Protein AF-A0A9E3QIM0-F1 (afdb_monomer_lite)

Foldseek 3Di:
DDDWDKDKADDFPWPDDDQQTTAQWIWIATPVRDIDIDGDPVVSVYDDD

pLDDT: mean 94.46, std 5.98, range [65.75, 98.19]

Structure (mmCIF, N/CA/C/O backbone):
data_AF-A0A9E3QIM0-F1
#
_entry.id   AF-A0A9E3QIM0-F1
#
loop_
_atom_site.group_PDB
_atom_site.id
_atom_site.type_symbol
_atom_site.label_atom_id
_atom_site.label_alt_id
_atom_site.label_comp_id
_atom_site.label_asym_id
_atom_site.label_entity_id
_atom_site.label_seq_id
_atom_site.pdbx_PDB_ins_code
_atom_site.Cartn_x
_atom_site.Cartn_y
_atom_site.Cartn_z
_atom_site.occupancy
_atom_site.B_iso_or_equiv
_atom_site.auth_seq_id
_atom_site.auth_comp_id
_atom_site.auth_asym_id
_atom_site.auth_atom_id
_atom_site.pdbx_PDB_model_num
ATOM 1 N N . MET A 1 1 ? -9.223 6.750 26.125 1.00 71.50 1 MET A N 1
ATOM 2 C CA . MET A 1 1 ? -8.855 6.844 24.696 1.00 71.50 1 MET A CA 1
ATOM 3 C C . MET A 1 1 ? -8.539 5.443 24.209 1.00 71.50 1 MET A C 1
ATOM 5 O O . MET A 1 1 ? -7.943 4.704 24.983 1.00 71.50 1 MET A O 1
ATOM 9 N N . SER A 1 2 ? -8.967 5.079 23.001 1.00 91.44 2 SER A N 1
ATOM 10 C CA . SER A 1 2 ? -8.573 3.834 22.329 1.00 91.44 2 SER A CA 1
ATOM 11 C C . SER A 1 2 ? -7.503 4.124 21.278 1.00 91.44 2 SER A C 1
ATOM 13 O O . SER A 1 2 ? -7.501 5.200 20.681 1.00 91.44 2 SER A O 1
ATOM 15 N N . GLU A 1 3 ? -6.606 3.166 21.073 1.00 93.75 3 GLU A N 1
ATOM 16 C CA . GLU A 1 3 ? -5.654 3.147 19.963 1.00 93.75 3 GLU A CA 1
ATOM 17 C C . GLU A 1 3 ? -6.178 2.196 18.881 1.00 93.75 3 GLU A C 1
ATOM 19 O O . GLU A 1 3 ? -6.856 1.214 19.190 1.00 93.75 3 GLU A O 1
ATOM 24 N N . HIS A 1 4 ? -5.907 2.521 17.620 1.00 94.12 4 HIS A N 1
ATOM 25 C CA . HIS A 1 4 ? -6.278 1.710 16.466 1.00 94.12 4 HIS A CA 1
ATOM 26 C C . HIS A 1 4 ? -5.045 1.569 15.583 1.00 94.12 4 HIS A C 1
ATOM 28 O O . HIS A 1 4 ? -4.562 2.577 15.059 1.00 94.12 4 HIS A O 1
ATOM 34 N N . THR A 1 5 ? -4.540 0.346 15.425 1.00 94.75 5 THR A N 1
ATOM 35 C CA . THR A 1 5 ? -3.343 0.091 14.626 1.00 94.75 5 THR A CA 1
ATOM 36 C C . THR A 1 5 ? -3.645 -0.735 13.379 1.00 94.75 5 THR A C 1
ATOM 38 O O . THR A 1 5 ? -4.641 -1.450 13.266 1.00 94.75 5 THR A O 1
ATOM 41 N N . ALA A 1 6 ? -2.784 -0.557 12.382 1.00 96.62 6 ALA A N 1
ATOM 42 C CA . ALA A 1 6 ? -2.754 -1.358 11.175 1.00 96.62 6 ALA A CA 1
ATOM 43 C C . ALA A 1 6 ? -1.296 -1.495 10.733 1.00 96.62 6 ALA A C 1
ATOM 45 O O . ALA A 1 6 ? -0.531 -0.527 10.765 1.00 96.62 6 ALA A O 1
ATOM 46 N N . THR A 1 7 ? -0.915 -2.693 10.311 1.00 97.69 7 THR A N 1
ATOM 47 C CA . THR A 1 7 ? 0.381 -2.958 9.688 1.00 97.69 7 THR A CA 1
ATOM 48 C 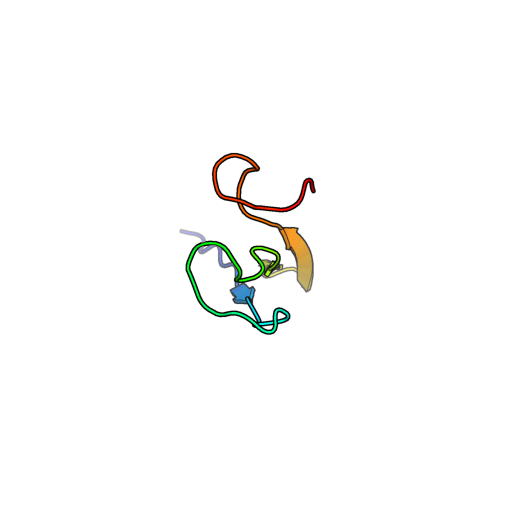C . THR A 1 7 ? 0.204 -2.969 8.180 1.00 97.69 7 THR A C 1
ATOM 50 O O . THR A 1 7 ? -0.672 -3.659 7.664 1.00 97.69 7 THR A O 1
ATOM 53 N N . ILE A 1 8 ? 1.030 -2.194 7.479 1.00 97.62 8 ILE A N 1
ATOM 54 C CA . ILE A 1 8 ? 1.041 -2.135 6.018 1.00 97.62 8 ILE A CA 1
ATOM 55 C C . ILE A 1 8 ? 2.323 -2.805 5.534 1.00 97.62 8 ILE A C 1
ATOM 57 O O . ILE A 1 8 ? 3.416 -2.283 5.755 1.00 97.62 8 ILE A O 1
ATOM 61 N N . ASP A 1 9 ? 2.175 -3.937 4.851 1.00 98.12 9 A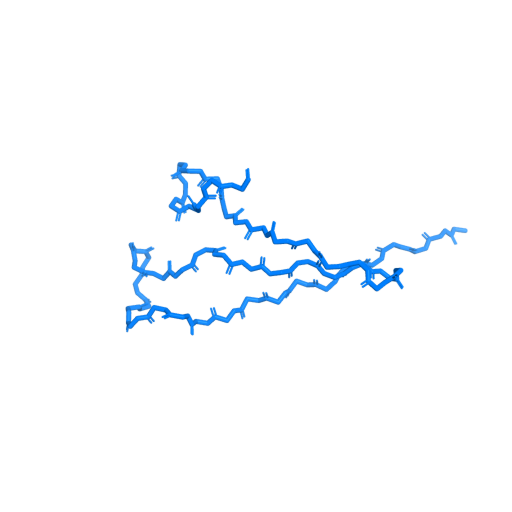SP A N 1
ATOM 62 C CA . ASP A 1 9 ? 3.281 -4.719 4.309 1.00 98.12 9 ASP A CA 1
ATOM 63 C C . ASP A 1 9 ? 3.275 -4.660 2.782 1.00 98.12 9 ASP A C 1
ATOM 65 O O . ASP A 1 9 ? 2.400 -5.214 2.113 1.00 98.12 9 ASP A O 1
ATOM 69 N N . TRP A 1 10 ? 4.293 -4.012 2.220 1.00 98.06 10 TRP A N 1
ATOM 70 C CA . TRP A 1 10 ? 4.576 -4.039 0.789 1.00 98.06 10 TRP A CA 1
ATOM 71 C C . TRP A 1 10 ? 5.863 -4.814 0.527 1.00 98.06 10 TRP A C 1
ATOM 73 O O . TRP A 1 10 ? 6.871 -4.637 1.216 1.00 98.06 10 TRP A O 1
ATOM 83 N N . ARG A 1 11 ? 5.846 -5.656 -0.506 1.00 97.50 11 ARG A N 1
ATOM 84 C CA . ARG A 1 11 ? 7.021 -6.389 -0.977 1.00 97.50 11 ARG A CA 1
ATOM 85 C C . ARG A 1 11 ? 7.187 -6.149 -2.463 1.00 97.50 11 ARG A C 1
ATOM 87 O O . ARG A 1 11 ? 6.212 -6.108 -3.208 1.00 97.50 11 ARG A O 1
ATOM 94 N N . ARG A 1 12 ? 8.438 -6.015 -2.900 1.00 97.06 12 ARG A N 1
ATOM 95 C CA . ARG A 1 12 ? 8.751 -5.928 -4.323 1.00 97.06 12 ARG A CA 1
ATOM 96 C C . ARG A 1 12 ? 8.531 -7.290 -4.973 1.00 97.06 12 ARG A C 1
ATOM 98 O O . ARG A 1 12 ? 9.258 -8.234 -4.684 1.00 97.06 12 ARG A O 1
ATOM 105 N N . GLU A 1 13 ? 7.591 -7.342 -5.901 1.00 96.19 13 GLU A N 1
ATOM 106 C CA . GLU A 1 13 ? 7.271 -8.532 -6.700 1.00 96.19 13 GLU A CA 1
ATOM 107 C C . GLU A 1 13 ? 7.627 -8.335 -8.180 1.00 96.19 13 GLU A C 1
ATOM 109 O O . GLU A 1 13 ? 7.716 -9.285 -8.954 1.00 96.19 13 GLU A O 1
ATOM 114 N N . THR A 1 14 ? 7.893 -7.093 -8.581 1.00 95.62 14 THR A N 1
ATOM 115 C CA . THR A 1 14 ? 8.279 -6.731 -9.945 1.00 95.62 14 THR A CA 1
ATOM 116 C C . THR A 1 14 ? 9.792 -6.677 -10.129 1.00 95.62 14 THR A C 1
ATOM 118 O O . THR A 1 14 ? 10.553 -6.202 -9.278 1.00 95.62 14 THR A O 1
ATOM 121 N N . ALA A 1 15 ? 10.239 -7.065 -11.324 1.00 95.25 15 ALA A N 1
ATOM 122 C CA . ALA A 1 15 ? 11.643 -6.972 -11.715 1.00 95.25 15 ALA A CA 1
ATOM 123 C C . ALA A 1 15 ? 12.150 -5.520 -11.785 1.00 95.25 15 ALA A C 1
ATOM 125 O O . ALA A 1 15 ? 13.324 -5.277 -11.527 1.00 95.25 15 ALA A O 1
ATOM 126 N N . GLY A 1 16 ? 11.290 -4.543 -12.084 1.00 95.19 16 GLY A N 1
ATOM 127 C CA . GLY A 1 16 ? 11.634 -3.118 -12.081 1.00 95.19 16 GLY A CA 1
ATOM 128 C C . GLY A 1 16 ? 11.326 -2.432 -10.748 1.00 95.19 16 GLY A C 1
ATOM 129 O O . GLY A 1 16 ? 10.344 -2.770 -10.089 1.00 95.19 16 GLY A O 1
ATOM 130 N N . PHE A 1 17 ? 12.151 -1.446 -10.378 1.00 96.19 17 PHE A N 1
ATOM 131 C CA . PHE A 1 17 ? 11.904 -0.529 -9.253 1.00 96.19 17 PHE A CA 1
ATOM 132 C C . PHE A 1 17 ? 11.989 0.946 -9.687 1.00 96.19 17 PHE A C 1
ATOM 134 O O . PHE A 1 17 ? 12.451 1.814 -8.955 1.00 96.19 17 PHE A O 1
ATOM 141 N N . THR A 1 18 ? 11.568 1.230 -10.919 1.00 96.56 18 THR A N 1
ATOM 142 C CA . THR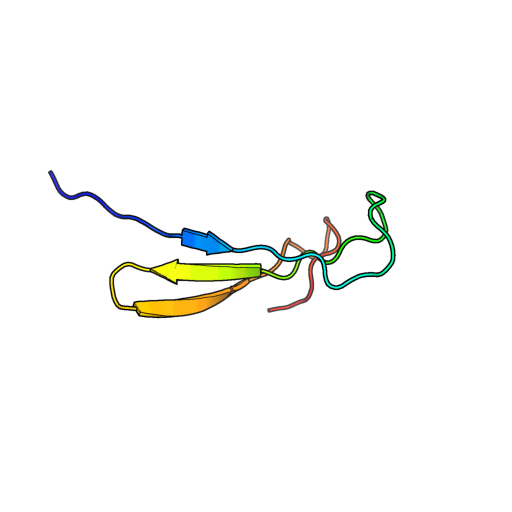 A 1 18 ? 11.268 2.598 -11.358 1.00 96.56 18 THR A CA 1
ATOM 143 C C . THR A 1 18 ? 9.830 2.938 -11.003 1.00 96.56 18 THR A C 1
ATOM 145 O O . THR A 1 18 ? 9.020 2.040 -10.742 1.00 96.56 18 THR A O 1
ATOM 148 N N . TYR A 1 19 ? 9.491 4.227 -11.035 1.00 94.00 19 TYR A N 1
ATOM 149 C CA . TYR A 1 19 ? 8.138 4.674 -10.731 1.00 94.00 19 TYR A CA 1
ATOM 150 C C . TYR A 1 19 ? 7.096 3.945 -11.582 1.00 94.00 19 TYR A C 1
ATOM 152 O O . TYR A 1 19 ? 6.076 3.519 -11.064 1.00 94.00 19 TYR A O 1
ATOM 160 N N . GLU A 1 20 ? 7.356 3.712 -12.859 1.00 94.44 20 GLU A N 1
ATOM 161 C CA . GLU A 1 20 ? 6.402 3.092 -13.773 1.00 94.44 20 GLU A CA 1
ATOM 162 C C . GLU A 1 20 ? 6.210 1.593 -13.526 1.00 94.44 20 GLU A C 1
ATOM 164 O O . GLU A 1 20 ? 5.176 1.059 -13.921 1.00 94.44 20 GLU A O 1
ATOM 169 N N . ALA A 1 21 ? 7.188 0.929 -12.898 1.00 94.44 21 ALA A N 1
ATOM 170 C CA . ALA A 1 21 ? 7.329 -0.523 -12.955 1.00 94.44 21 ALA A CA 1
ATOM 171 C C . ALA A 1 21 ? 7.122 -1.263 -11.627 1.00 94.44 21 ALA A C 1
ATOM 173 O O . ALA A 1 21 ? 6.895 -2.469 -11.672 1.00 94.44 21 ALA A O 1
ATOM 174 N N . TYR A 1 22 ? 7.229 -0.608 -10.462 1.00 97.25 22 TYR A N 1
ATOM 175 C CA . TYR A 1 22 ? 7.068 -1.327 -9.188 1.00 97.25 22 TYR A CA 1
ATOM 176 C C . TYR A 1 22 ? 5.609 -1.793 -8.950 1.00 97.25 22 TYR A C 1
ATOM 178 O O . TYR A 1 22 ? 4.671 -1.106 -9.350 1.00 97.25 22 TYR A O 1
ATOM 186 N N . ASN A 1 23 ? 5.362 -2.941 -8.315 1.00 97.25 23 ASN A N 1
ATOM 187 C CA . ASN A 1 23 ? 3.989 -3.350 -7.965 1.00 97.25 23 ASN A CA 1
ATOM 188 C C . ASN A 1 23 ? 3.412 -2.434 -6.884 1.00 97.25 23 ASN A C 1
ATOM 190 O O . ASN A 1 23 ? 4.125 -2.023 -5.980 1.00 97.25 23 ASN A O 1
ATOM 194 N N . ARG A 1 24 ? 2.117 -2.132 -6.938 1.00 97.44 24 ARG A N 1
ATOM 195 C CA . ARG A 1 24 ? 1.439 -1.322 -5.907 1.00 97.44 24 ARG A CA 1
ATOM 196 C C . ARG A 1 24 ? 0.657 -2.158 -4.908 1.00 97.44 24 ARG A C 1
ATOM 198 O O . ARG A 1 24 ? 0.178 -1.612 -3.917 1.00 97.44 24 ARG A O 1
ATOM 205 N N . ASP A 1 25 ? 0.539 -3.450 -5.173 1.00 97.75 25 ASP A N 1
ATOM 206 C CA . ASP A 1 25 ? -0.210 -4.377 -4.340 1.00 97.75 25 ASP A CA 1
ATOM 207 C C . ASP A 1 25 ? 0.515 -4.588 -3.014 1.00 97.75 25 ASP A C 1
ATOM 209 O O . ASP A 1 25 ? 1.740 -4.729 -2.973 1.00 97.75 25 ASP A O 1
ATOM 213 N N . HIS A 1 26 ? -0.251 -4.543 -1.933 1.00 97.88 26 HIS A N 1
ATOM 214 C CA . HIS A 1 26 ? 0.229 -4.653 -0.565 1.00 97.88 26 HIS A CA 1
ATOM 215 C C . HIS A 1 26 ? -0.877 -5.204 0.334 1.00 97.88 26 HIS A C 1
ATOM 217 O O . HIS A 1 26 ? -2.045 -5.264 -0.055 1.00 97.88 26 HIS A O 1
ATOM 223 N N . ASP A 1 27 ? -0.502 -5.603 1.542 1.00 98.00 27 ASP A N 1
ATOM 224 C CA . ASP A 1 27 ? -1.427 -6.176 2.511 1.00 98.00 27 ASP A CA 1
ATOM 225 C C . ASP A 1 27 ? -1.566 -5.253 3.725 1.00 98.00 27 ASP A C 1
ATOM 227 O O . ASP A 1 27 ? -0.583 -4.708 4.237 1.00 98.00 27 ASP A O 1
ATOM 231 N N . TRP A 1 28 ? -2.802 -5.068 4.186 1.00 97.69 28 TRP A N 1
ATOM 232 C CA . TRP A 1 28 ? -3.110 -4.412 5.456 1.00 97.69 28 TRP A CA 1
ATOM 233 C C . TRP A 1 28 ? -3.509 -5.462 6.470 1.00 97.69 28 TRP A C 1
ATOM 235 O O . TRP A 1 28 ? -4.457 -6.202 6.223 1.00 97.69 28 TRP A O 1
ATOM 245 N N . THR A 1 29 ? -2.841 -5.497 7.616 1.00 98.19 29 THR A N 1
ATOM 246 C CA . THR A 1 29 ? -3.224 -6.358 8.737 1.00 98.19 29 THR A CA 1
ATOM 247 C C . THR A 1 29 ? -3.724 -5.502 9.889 1.00 98.19 29 THR A C 1
ATOM 249 O O . THR A 1 29 ? -3.024 -4.602 10.348 1.00 98.19 29 THR A O 1
ATOM 252 N N . PHE A 1 30 ? -4.9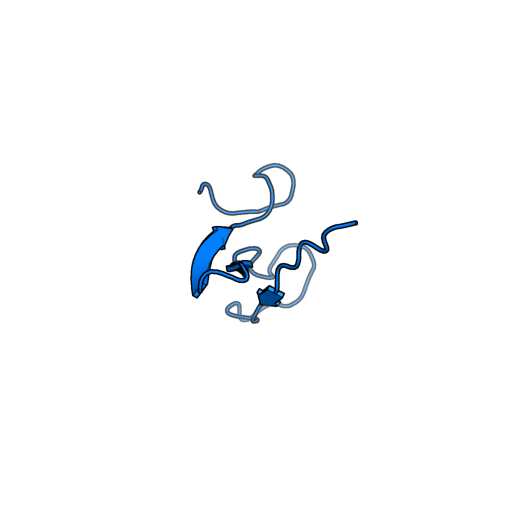41 -5.780 10.345 1.00 96.38 30 PHE A N 1
ATOM 253 C CA . PHE A 1 30 ? -5.561 -5.111 11.487 1.00 96.38 30 PHE A CA 1
ATOM 254 C C . PHE A 1 30 ? -5.380 -5.930 12.766 1.00 96.38 30 PHE A C 1
ATOM 256 O O . PHE A 1 30 ? -5.195 -7.145 12.709 1.00 96.38 30 PHE A O 1
ATOM 263 N N . ASP A 1 31 ? -5.529 -5.281 13.919 1.00 89.81 31 ASP A N 1
ATOM 264 C CA . ASP A 1 31 ? -5.295 -5.864 15.253 1.00 89.81 31 ASP A CA 1
ATOM 265 C C . ASP A 1 31 ? -6.101 -7.146 15.536 1.00 89.81 31 ASP A C 1
ATOM 267 O O . ASP A 1 31 ? -5.692 -7.988 16.331 1.00 89.81 31 ASP A O 1
ATOM 271 N N . GLY A 1 32 ? -7.233 -7.333 14.851 1.00 88.62 32 GLY A N 1
ATOM 272 C CA . GLY A 1 32 ? -8.041 -8.556 14.906 1.00 88.62 32 GLY A CA 1
ATOM 273 C C . GLY A 1 32 ? -7.511 -9.728 14.067 1.00 88.62 32 GLY A C 1
ATOM 274 O O . GLY A 1 32 ? -8.205 -10.733 13.941 1.00 88.62 32 GLY A O 1
ATOM 275 N N . GLY A 1 33 ? -6.334 -9.596 13.448 1.00 91.81 33 GLY A N 1
ATOM 276 C CA . GLY A 1 33 ? -5.725 -10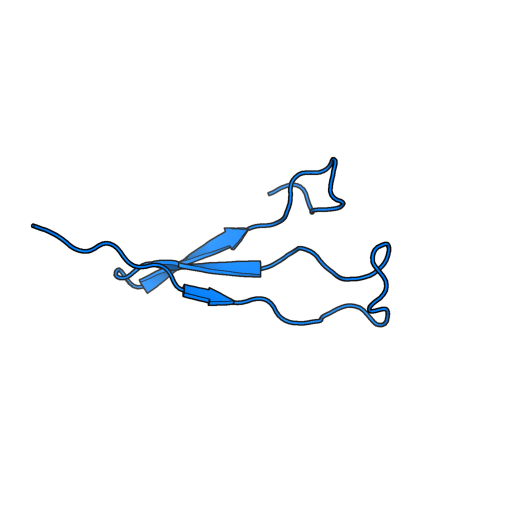.602 12.570 1.00 91.81 33 GLY A CA 1
ATOM 277 C C . GLY A 1 33 ? -6.319 -10.663 11.159 1.00 91.81 33 GLY A C 1
ATOM 278 O O . GLY A 1 33 ? -5.981 -11.562 10.394 1.00 91.81 33 GLY A O 1
ATOM 279 N N . ILE A 1 34 ? -7.207 -9.729 10.800 1.00 96.88 34 ILE A N 1
ATOM 280 C CA . ILE A 1 34 ? -7.766 -9.639 9.446 1.00 96.88 34 ILE A CA 1
ATOM 281 C C . ILE A 1 34 ? -6.712 -9.032 8.529 1.00 96.88 34 ILE A C 1
ATOM 283 O O . ILE A 1 34 ? -6.239 -7.925 8.791 1.00 96.88 34 ILE A O 1
ATOM 287 N N . THR A 1 35 ? -6.418 -9.725 7.430 1.00 97.50 35 THR A N 1
ATOM 288 C CA . THR A 1 35 ? -5.583 -9.206 6.347 1.00 97.50 35 THR A CA 1
ATOM 289 C C . THR A 1 35 ? -6.440 -8.869 5.131 1.00 97.50 35 THR A C 1
ATOM 291 O O . THR A 1 35 ? -7.228 -9.694 4.668 1.00 97.50 35 THR A O 1
ATOM 294 N N . VAL A 1 36 ? -6.281 -7.656 4.609 1.00 96.75 36 VAL A N 1
ATOM 295 C CA . VAL A 1 36 ? -6.982 -7.154 3.423 1.00 96.75 36 VAL A CA 1
ATOM 296 C C . VAL A 1 36 ? -5.962 -6.869 2.326 1.00 96.75 36 VAL A C 1
ATOM 298 O O . VAL A 1 36 ? -4.988 -6.152 2.559 1.00 96.75 36 VAL A O 1
ATOM 301 N N . ARG A 1 37 ? -6.209 -7.403 1.123 1.00 96.69 37 ARG A N 1
ATOM 302 C CA . ARG A 1 37 ? -5.438 -7.057 -0.075 1.00 96.69 37 ARG A CA 1
ATOM 303 C C . ARG A 1 37 ? -5.804 -5.643 -0.515 1.00 96.69 37 ARG A C 1
ATOM 305 O O . ARG A 1 37 ? -6.974 -5.349 -0.743 1.00 96.69 37 ARG A O 1
ATOM 312 N N . ALA A 1 38 ? -4.797 -4.796 -0.663 1.00 97.00 38 ALA A N 1
ATOM 313 C CA . ALA A 1 38 ? -4.936 -3.417 -1.095 1.00 97.00 38 ALA A CA 1
ATOM 314 C C . ALA A 1 38 ? -3.996 -3.111 -2.269 1.00 97.00 38 ALA A C 1
ATOM 316 O O . ALA A 1 38 ? -3.027 -3.824 -2.538 1.00 97.00 38 ALA A O 1
ATOM 317 N N . SER A 1 39 ? -4.286 -2.022 -2.974 1.00 97.81 39 SER A N 1
ATOM 318 C CA . SER A 1 39 ? -3.402 -1.449 -3.984 1.00 97.81 39 SER A CA 1
ATOM 319 C C . SER A 1 39 ? -3.569 0.067 -4.026 1.00 97.81 39 SER A C 1
ATOM 321 O O . SER A 1 39 ? -4.453 0.633 -3.378 1.00 97.81 39 SER A O 1
ATOM 323 N N . ALA A 1 40 ? -2.710 0.746 -4.783 1.00 96.38 40 ALA A N 1
ATOM 324 C CA . ALA A 1 40 ? -2.917 2.158 -5.089 1.00 96.38 40 ALA A CA 1
ATOM 325 C C . ALA A 1 40 ? -4.178 2.348 -5.953 1.00 96.38 40 ALA A C 1
ATOM 327 O O . ALA A 1 40 ? -4.736 1.402 -6.504 1.00 96.38 40 ALA A O 1
ATOM 328 N N . THR A 1 41 ? -4.626 3.589 -6.133 1.00 95.62 41 THR A N 1
ATOM 329 C CA . THR A 1 41 ? -5.709 3.838 -7.092 1.00 95.62 41 THR A CA 1
ATOM 330 C C . THR A 1 41 ? -5.211 3.623 -8.531 1.00 95.62 41 THR A C 1
ATOM 332 O O . THR A 1 41 ? -4.008 3.760 -8.794 1.00 95.62 41 THR A O 1
ATOM 335 N N . PRO A 1 42 ? -6.105 3.350 -9.500 1.00 94.50 42 PRO A N 1
ATOM 336 C CA . PRO A 1 42 ? -5.707 3.145 -10.896 1.00 94.50 42 PRO A CA 1
ATOM 337 C C . PRO A 1 42 ? -4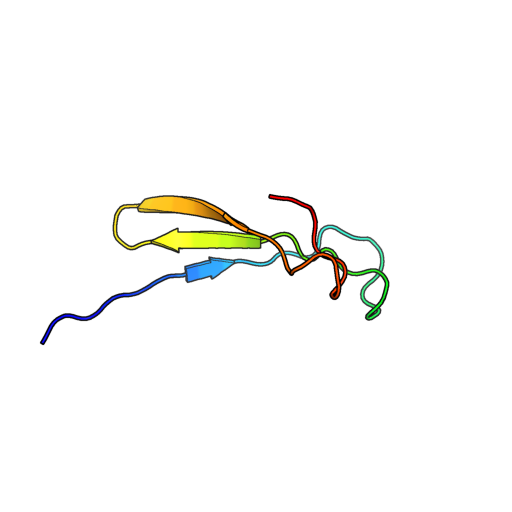.909 4.319 -11.487 1.00 94.50 42 PRO A C 1
ATOM 339 O O . PRO A 1 42 ? -3.938 4.108 -12.213 1.00 94.50 42 PRO A O 1
ATOM 342 N N . ASN A 1 43 ? -5.238 5.557 -11.097 1.00 95.38 43 ASN A N 1
ATOM 343 C CA . ASN A 1 43 ? -4.515 6.765 -11.524 1.00 95.38 43 ASN A CA 1
ATOM 344 C C . ASN A 1 43 ? -3.043 6.781 -11.069 1.00 95.38 43 ASN A C 1
ATOM 346 O O . ASN A 1 43 ? -2.224 7.481 -11.659 1.00 95.38 43 ASN A O 1
ATOM 350 N N . TYR A 1 44 ? -2.700 5.988 -10.052 1.00 94.81 44 TYR A N 1
ATOM 351 C CA . TYR A 1 44 ? -1.344 5.814 -9.530 1.00 94.81 44 TYR A CA 1
ATOM 352 C C . TYR A 1 44 ? -0.800 4.393 -9.753 1.00 94.81 44 TYR A C 1
ATOM 354 O O . TYR A 1 44 ? 0.107 3.952 -9.040 1.00 94.81 44 TYR A O 1
ATOM 362 N N . ARG A 1 45 ? -1.300 3.709 -10.796 1.00 95.44 45 ARG A N 1
ATOM 363 C CA . ARG A 1 45 ? -0.828 2.391 -11.263 1.00 95.44 45 ARG A CA 1
ATOM 364 C C . ARG A 1 45 ? -1.073 1.248 -10.273 1.00 95.44 45 ARG A C 1
ATOM 366 O O . ARG A 1 45 ? -0.291 0.301 -10.240 1.00 95.44 45 ARG A O 1
ATOM 373 N N . GLY A 1 46 ? -2.109 1.346 -9.445 1.00 95.81 46 GLY A N 1
ATOM 374 C CA . GLY A 1 46 ? -2.553 0.214 -8.638 1.00 95.81 46 GLY A CA 1
ATOM 375 C C . GLY A 1 46 ? -3.497 -0.723 -9.379 1.00 95.81 46 GLY A C 1
ATOM 376 O O . GLY A 1 46 ? -4.128 -0.342 -10.368 1.00 95.81 46 GLY A O 1
ATOM 377 N N . SER A 1 47 ? -3.557 -1.957 -8.893 1.00 93.62 47 SER A N 1
ATOM 378 C CA . SER A 1 47 ? -4.483 -2.981 -9.359 1.00 93.62 47 SER A CA 1
ATOM 379 C C . SER A 1 47 ? -5.901 -2.668 -8.867 1.00 93.62 47 SER A C 1
ATOM 381 O O . SER A 1 47 ? -6.061 -2.163 -7.753 1.00 93.62 47 SER A O 1
ATOM 383 N N . PRO A 1 48 ? -6.948 -2.958 -9.657 1.00 84.19 48 PRO A N 1
ATOM 384 C CA . PRO A 1 48 ? -8.310 -2.938 -9.143 1.00 84.19 48 PRO A CA 1
ATOM 385 C C . PRO A 1 48 ? -8.449 -4.013 -8.056 1.00 84.19 48 PRO A C 1
ATOM 387 O O . PRO A 1 48 ? -8.109 -5.174 -8.291 1.00 84.19 48 PRO A O 1
ATOM 390 N N . VAL A 1 49 ? -8.907 -3.596 -6.876 1.00 65.75 49 VAL A N 1
ATOM 391 C CA . VAL A 1 49 ? -9.237 -4.463 -5.734 1.00 65.75 49 VAL A CA 1
ATOM 392 C C . VAL A 1 49 ? -10.735 -4.705 -5.649 1.00 65.75 49 VAL A C 1
ATOM 394 O O . VAL A 1 49 ? -11.496 -3.782 -6.022 1.00 65.75 49 VAL A O 1
#

Sequence (49 aa):
MSEHTATIDWRRETAGFTYEAYNRDHDWTFDGGITVRASATPNYRGSPV

Secondary structure (DSSP, 8-state):
-----EEEE----SS--STTTS---EEEEETTS-EEEE---GGGTPPP-

Radius of gyration: 13.08 Å; chains: 1; bounding box: 21×17×38 Å